Protein AF-A0A1T1BW23-F1 (afdb_monomer)

Radius of gyration: 31.32 Å; Cα contacts (8 Å, |Δi|>4): 254; chains: 1; bounding box: 54×115×42 Å

Secondary structure (DSSP, 8-state):
--------------------------------------------GGG-EEEEEEEEEEEETTEEEEEEEEEEE-SS-EEEEEEETTEEEEEEEEEEEETTEEEEEEEEEEEE-SSGGG-SS-EEEEEETTEEEEEES-S-TT-SSPPBTTBEEEEE-

pLDDT: mean 77.43, std 21.31, range [35.88, 98.38]

Sequence (157 aa):
MKKTLVITTILFCLQLVICQQKPKENQEKEASNKSVKLQKIKIPNKWIGKYSTYFSYGKIGGENAGWNLDIEISNDSIIATGDGYQIGFKDLLTTKENDNELVLNHLKNLNGYKLGAKMNPEFILIEDKGKYFIKTKWIDNDIVTKPKKLGYEIIKQ

Solvent-accessible surface area (backbone atoms only — not comparable to full-atom values): 9752 Å² total; per-residue (Å²): 134,86,87,82,90,84,89,79,88,82,89,84,81,84,81,78,80,80,73,81,80,67,81,77,83,71,71,82,71,74,76,75,80,70,76,73,75,75,71,81,63,83,59,62,73,90,64,50,41,40,32,42,36,76,48,32,55,45,68,58,98,85,39,84,34,32,32,37,42,39,36,41,32,50,71,85,50,33,39,40,35,34,48,45,64,99,39,50,37,30,33,36,41,43,79,49,80,54,95,57,31,42,39,30,28,71,68,44,81,75,46,66,66,84,76,64,83,79,46,76,67,44,36,36,42,34,60,58,96,93,41,39,20,39,38,57,80,83,66,60,86,70,39,64,67,73,62,52,98,76,24,33,72,33,47,76,107

Mean predicted aligned error: 13.71 Å

Nearest PDB structures (foldseek):
  6y8m-assembly1_A  TM=3.415E-01  e=4.938E-01  Homo sapiens
  8i1b-assembly1_A  TM=3.086E-01  e=3.771E-01  Mus musculus
  1tp0-assembly1_A  TM=2.868E-01  e=7.203E-01  Homo sapiens
  8rzb-assembly1_A  TM=2.874E-01  e=1.452E+00  Homo sapiens
  1dc9-assembly1_A  TM=3.208E-01  e=3.632E+00  Rattus norvegicus

Structure (mmCIF, N/CA/C/O backbone):
data_AF-A0A1T1BW23-F1
#
_entry.id   AF-A0A1T1BW23-F1
#
loop_
_atom_site.group_PDB
_atom_site.id
_atom_site.type_symbol
_atom_site.label_atom_id
_atom_site.label_alt_id
_atom_site.label_comp_id
_atom_site.label_asym_id
_atom_site.label_entity_id
_atom_site.label_seq_id
_atom_site.pdbx_PDB_ins_code
_atom_site.Cartn_x
_atom_site.Cartn_y
_atom_site.Cartn_z
_atom_site.occupancy
_atom_site.B_iso_or_equiv
_atom_site.auth_seq_id
_atom_site.auth_comp_id
_atom_site.auth_asym_id
_atom_site.auth_atom_id
_atom_site.pdbx_PDB_model_num
ATOM 1 N N . MET A 1 1 ? 36.538 102.973 -12.858 1.00 48.19 1 MET A N 1
ATOM 2 C CA . MET A 1 1 ? 35.452 102.095 -12.366 1.00 48.19 1 MET A CA 1
ATOM 3 C C . MET A 1 1 ? 36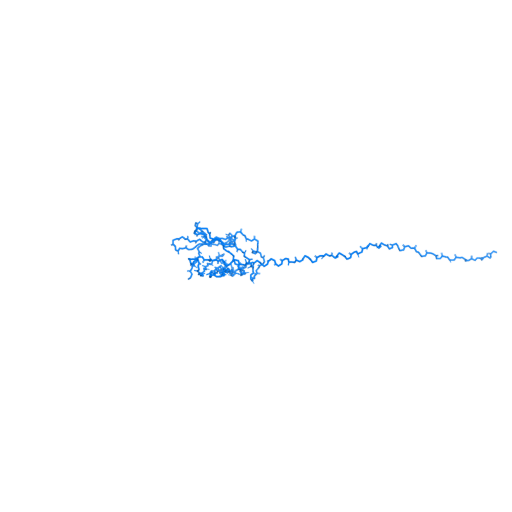.066 100.709 -12.112 1.00 48.19 1 MET A C 1
ATOM 5 O O . MET A 1 1 ? 36.223 99.963 -13.058 1.00 48.19 1 MET A O 1
ATOM 9 N N . LYS A 1 2 ? 36.806 100.428 -11.024 1.00 35.88 2 LYS A N 1
ATOM 10 C CA . LYS A 1 2 ? 36.386 100.052 -9.645 1.00 35.88 2 LYS A CA 1
ATOM 11 C C . LYS A 1 2 ? 35.185 99.084 -9.652 1.00 35.88 2 LYS A C 1
ATOM 13 O O . LYS A 1 2 ? 34.080 99.539 -9.891 1.00 35.88 2 LYS A O 1
ATOM 18 N N . LYS A 1 3 ? 35.440 97.767 -9.735 1.00 41.84 3 LYS A N 1
ATOM 19 C CA . LYS A 1 3 ? 35.614 96.765 -8.644 1.00 41.84 3 LYS A CA 1
ATOM 20 C C . LYS A 1 3 ? 34.300 96.453 -7.899 1.00 41.84 3 LYS A C 1
ATOM 22 O O . LYS A 1 3 ? 33.812 97.324 -7.190 1.00 41.84 3 LYS A O 1
ATOM 27 N N . THR A 1 4 ? 33.829 95.200 -7.938 1.00 43.19 4 THR A N 1
ATOM 28 C CA . THR A 1 4 ? 33.932 94.200 -6.838 1.00 43.19 4 THR A CA 1
ATOM 29 C C . THR A 1 4 ? 32.859 93.101 -6.969 1.00 43.19 4 THR A C 1
ATOM 31 O O . THR A 1 4 ? 31.670 93.382 -6.997 1.00 43.19 4 THR A O 1
ATOM 34 N N . LEU A 1 5 ? 33.351 91.861 -7.054 1.00 50.41 5 LEU A N 1
ATOM 35 C CA . LEU A 1 5 ? 32.863 90.589 -6.498 1.00 50.41 5 LEU A CA 1
ATOM 36 C C . LEU A 1 5 ? 31.566 90.604 -5.657 1.00 50.41 5 LEU A C 1
ATOM 38 O O . LEU A 1 5 ? 31.539 91.295 -4.647 1.00 50.41 5 LEU A O 1
ATOM 42 N N . VAL A 1 6 ? 30.628 89.688 -5.943 1.00 43.94 6 VAL A N 1
ATOM 43 C CA . VAL A 1 6 ? 29.927 88.888 -4.914 1.00 43.94 6 VAL A CA 1
ATOM 44 C C . VAL A 1 6 ? 29.590 87.505 -5.495 1.00 43.94 6 VAL A C 1
ATOM 46 O O . VAL A 1 6 ? 28.781 87.377 -6.409 1.00 43.94 6 VAL A O 1
ATOM 49 N N . ILE A 1 7 ? 30.235 86.474 -4.949 1.00 53.59 7 ILE A N 1
ATOM 50 C CA . ILE A 1 7 ? 29.819 85.071 -5.020 1.00 53.59 7 ILE A CA 1
ATOM 51 C C . ILE A 1 7 ? 28.926 84.848 -3.798 1.00 53.59 7 ILE A C 1
ATOM 53 O O . ILE A 1 7 ? 29.406 85.021 -2.678 1.00 53.59 7 ILE A O 1
ATOM 57 N N . THR A 1 8 ? 27.671 84.441 -3.999 1.00 51.75 8 THR A N 1
ATOM 58 C CA . THR A 1 8 ? 26.830 83.932 -2.906 1.00 51.75 8 THR A CA 1
ATOM 59 C C . THR A 1 8 ? 26.151 82.639 -3.329 1.00 51.75 8 THR A C 1
ATOM 61 O O . THR A 1 8 ? 25.227 82.603 -4.135 1.00 51.75 8 THR A O 1
ATOM 64 N N . THR A 1 9 ? 26.685 81.574 -2.756 1.00 53.53 9 THR A N 1
ATOM 65 C CA . THR A 1 9 ? 26.102 80.270 -2.456 1.00 53.53 9 THR A CA 1
ATOM 66 C C . THR A 1 9 ? 24.612 80.350 -2.104 1.00 53.53 9 THR A C 1
ATOM 68 O O . THR A 1 9 ? 24.261 81.161 -1.260 1.00 53.53 9 THR A O 1
ATOM 71 N N . ILE A 1 10 ? 23.777 79.448 -2.635 1.00 52.75 10 ILE A N 1
ATOM 72 C CA . ILE A 1 10 ? 22.719 78.754 -1.871 1.00 52.75 10 ILE A CA 1
ATOM 73 C C . ILE A 1 10 ? 22.553 77.354 -2.480 1.00 52.75 10 ILE A C 1
ATOM 75 O O . ILE A 1 10 ? 21.934 77.125 -3.515 1.00 52.75 10 ILE A O 1
ATOM 79 N N . LEU A 1 11 ? 23.204 76.428 -1.788 1.00 48.12 11 LEU A N 1
ATOM 80 C CA . LEU A 1 11 ? 22.948 75.004 -1.708 1.00 48.12 11 LEU A CA 1
ATOM 81 C C . LEU A 1 11 ? 21.757 74.839 -0.756 1.00 48.12 11 LEU A C 1
ATOM 83 O O . LEU A 1 11 ? 21.934 75.160 0.409 1.00 48.12 11 LEU A O 1
ATOM 87 N N . PHE A 1 12 ? 20.582 74.393 -1.208 1.00 45.62 12 PHE A N 1
ATOM 88 C CA . PHE A 1 12 ? 19.580 73.697 -0.378 1.00 45.62 12 PHE A CA 1
ATOM 89 C C . PHE A 1 12 ? 18.352 73.347 -1.227 1.00 45.62 12 PHE A C 1
ATOM 91 O O . PHE A 1 12 ? 17.659 74.242 -1.694 1.00 45.62 12 PHE A O 1
ATOM 98 N N . CYS A 1 13 ? 18.102 72.052 -1.429 1.00 43.78 13 CYS A N 1
ATOM 99 C CA . CYS A 1 13 ? 16.770 71.429 -1.384 1.00 43.78 13 CYS A CA 1
ATOM 100 C C . CYS A 1 13 ? 16.906 69.935 -1.706 1.00 43.78 13 CYS A C 1
ATOM 102 O O . CYS A 1 13 ? 16.432 69.428 -2.719 1.00 43.78 13 CYS A O 1
ATOM 104 N N . LEU A 1 14 ? 17.571 69.223 -0.792 1.00 39.88 14 LEU A N 1
ATOM 105 C CA . LEU A 1 14 ? 17.350 67.800 -0.588 1.00 39.88 14 LEU A CA 1
ATOM 106 C C . LEU A 1 14 ? 15.998 67.680 0.131 1.00 39.88 14 LEU A C 1
ATOM 108 O O . LEU A 1 14 ? 15.928 67.810 1.353 1.00 39.88 14 LEU A O 1
ATOM 112 N N . GLN A 1 15 ? 14.906 67.521 -0.617 1.00 51.31 15 GLN A N 1
ATOM 113 C CA . GLN A 1 15 ? 13.617 67.210 -0.004 1.00 51.31 15 GLN A CA 1
ATOM 114 C C . GLN A 1 15 ? 13.604 65.736 0.396 1.00 51.31 15 GLN A C 1
ATOM 116 O O . GLN A 1 15 ? 13.372 64.828 -0.398 1.00 51.31 15 GLN A O 1
ATOM 121 N N . LEU A 1 16 ? 13.913 65.548 1.676 1.00 46.69 16 LEU A N 1
ATOM 122 C CA . LEU A 1 16 ? 13.680 64.364 2.480 1.00 46.69 16 LEU A CA 1
ATOM 123 C C . LEU A 1 16 ? 12.208 63.934 2.372 1.00 46.69 16 LEU A C 1
ATOM 125 O O . LEU A 1 16 ? 11.338 64.457 3.067 1.00 46.69 16 LEU A O 1
ATOM 129 N N . VAL A 1 17 ? 11.938 62.929 1.541 1.00 47.94 17 VAL A N 1
ATOM 130 C CA . VAL A 1 17 ? 10.756 62.076 1.693 1.00 47.94 17 VAL A CA 1
ATOM 131 C C . VAL A 1 17 ? 11.026 61.157 2.883 1.00 47.94 17 VAL A C 1
ATOM 133 O O . VAL A 1 17 ? 11.554 60.056 2.750 1.00 47.94 17 VAL A O 1
ATOM 136 N N . ILE A 1 18 ? 10.686 61.637 4.078 1.00 43.00 18 ILE A N 1
ATOM 137 C CA . ILE A 1 18 ? 10.550 60.799 5.271 1.00 43.00 18 ILE A CA 1
ATOM 138 C C . ILE A 1 18 ? 9.203 60.091 5.132 1.00 43.00 18 ILE A C 1
ATOM 140 O O . ILE A 1 18 ? 8.176 60.554 5.625 1.00 43.00 18 ILE A O 1
ATOM 144 N N . CYS A 1 19 ? 9.190 58.974 4.406 1.00 37.34 19 CYS A N 1
ATOM 145 C CA . CYS A 1 19 ? 8.093 58.028 4.517 1.00 37.34 19 CYS A CA 1
ATOM 146 C C . CYS A 1 19 ? 8.356 57.181 5.762 1.00 37.34 19 CYS A C 1
ATOM 148 O O . CYS A 1 19 ? 9.353 56.465 5.854 1.00 37.34 19 CYS A O 1
ATOM 150 N N . GLN A 1 20 ? 7.474 57.336 6.743 1.00 42.53 20 GLN A N 1
ATOM 151 C CA . GLN A 1 20 ? 7.474 56.631 8.013 1.00 42.53 20 GLN A CA 1
ATOM 152 C C . GLN A 1 20 ? 7.551 55.115 7.785 1.00 42.53 20 GLN A C 1
ATOM 154 O O . GLN A 1 20 ? 6.553 54.474 7.453 1.00 42.53 20 GLN A O 1
ATOM 159 N N . GLN A 1 21 ? 8.715 54.514 8.026 1.00 46.62 21 GLN A N 1
ATOM 160 C CA . GLN A 1 21 ? 8.769 53.097 8.360 1.00 46.62 21 GLN A CA 1
ATOM 161 C C . GLN A 1 21 ? 8.180 52.944 9.762 1.00 46.62 21 GLN A C 1
ATOM 163 O O . GLN A 1 21 ? 8.881 52.998 10.767 1.00 46.62 21 GLN A O 1
ATOM 168 N N . LYS A 1 22 ? 6.857 52.773 9.829 1.00 46.72 22 LYS A N 1
ATOM 169 C CA . LYS A 1 22 ? 6.244 52.064 10.951 1.00 46.72 22 LYS A CA 1
ATOM 170 C C . LYS A 1 22 ? 6.849 50.656 10.955 1.00 46.72 22 LYS A C 1
ATOM 172 O O . LYS A 1 22 ? 6.677 49.956 9.951 1.00 46.72 22 LYS A O 1
ATOM 177 N N . PRO A 1 23 ? 7.495 50.192 12.035 1.00 37.62 23 PRO A N 1
ATOM 178 C CA . PRO A 1 23 ? 7.594 48.763 12.237 1.00 37.62 23 PRO A CA 1
ATOM 179 C C . PRO A 1 23 ? 6.157 48.265 12.382 1.00 37.62 23 PRO A C 1
ATOM 181 O O . PRO A 1 23 ? 5.442 48.636 13.312 1.00 37.62 23 PRO A O 1
ATOM 184 N N . LYS A 1 24 ? 5.692 47.480 11.406 1.00 38.53 24 LYS A N 1
ATOM 185 C CA . LYS A 1 24 ? 4.525 46.631 11.612 1.00 38.53 24 LYS A CA 1
ATOM 186 C C . LYS A 1 24 ? 4.935 45.592 12.644 1.00 38.53 24 LYS A C 1
ATOM 188 O O . LYS A 1 24 ? 5.519 44.566 12.310 1.00 38.53 24 LYS A O 1
ATOM 193 N N . GLU A 1 25 ? 4.629 45.908 13.891 1.00 41.88 25 GLU A N 1
ATOM 194 C CA . GLU A 1 25 ? 4.310 44.954 14.937 1.00 41.88 25 GLU A CA 1
ATOM 195 C C . GLU A 1 25 ? 3.153 44.084 14.424 1.00 41.88 25 GLU A C 1
ATOM 197 O O . GLU A 1 25 ? 1.972 44.364 14.615 1.00 41.88 25 GLU A O 1
ATOM 202 N N . ASN A 1 26 ? 3.496 43.064 13.641 1.00 38.56 26 ASN A N 1
ATOM 203 C CA . ASN A 1 26 ? 2.568 42.019 13.257 1.00 38.56 26 ASN A CA 1
ATOM 204 C C . ASN A 1 26 ? 2.686 40.930 14.311 1.00 38.56 26 ASN A C 1
ATOM 206 O O . ASN A 1 26 ? 3.503 40.023 14.187 1.00 38.56 26 ASN A O 1
ATOM 210 N N . GLN A 1 27 ? 1.873 41.106 15.351 1.00 38.91 27 GLN A N 1
ATOM 211 C CA . GLN A 1 27 ? 1.101 40.067 16.021 1.00 38.91 27 GLN A CA 1
ATOM 212 C C . GLN A 1 27 ? 1.624 38.654 15.742 1.00 38.91 27 GLN A C 1
ATOM 214 O O . GLN A 1 27 ? 1.284 38.033 14.728 1.00 38.91 27 GLN A O 1
ATOM 219 N N . GLU A 1 28 ? 2.408 38.145 16.694 1.00 40.94 28 GLU A N 1
ATOM 220 C CA . GLU A 1 28 ? 2.378 36.734 17.052 1.00 40.94 28 GLU A CA 1
ATOM 221 C C . GLU A 1 28 ? 0.908 36.316 17.115 1.00 40.94 28 GLU A C 1
ATOM 223 O O . GLU A 1 28 ? 0.185 36.575 18.076 1.00 40.94 28 GLU A O 1
ATOM 228 N N . LYS A 1 29 ? 0.433 35.688 16.039 1.00 39.59 29 LYS A N 1
ATOM 229 C CA . LYS A 1 29 ? -0.667 34.752 16.165 1.00 39.59 29 LYS A CA 1
ATOM 230 C C . LYS A 1 29 ? -0.123 33.666 17.067 1.00 39.59 29 LYS A C 1
ATOM 232 O O . LYS A 1 29 ? 0.627 32.809 16.599 1.00 39.59 29 LYS A O 1
ATOM 237 N N . GLU A 1 30 ? -0.499 33.739 18.340 1.00 40.91 30 GLU A N 1
ATOM 238 C CA . GLU A 1 30 ? -0.580 32.583 19.212 1.00 40.91 30 GLU A CA 1
ATOM 239 C C . GLU A 1 30 ? -1.113 31.437 18.361 1.00 40.91 30 GLU A C 1
ATOM 241 O O . GLU A 1 30 ? -2.281 31.401 17.952 1.00 40.91 30 GLU A O 1
ATOM 246 N N . ALA A 1 31 ? -0.208 30.524 18.017 1.00 40.50 31 ALA A N 1
ATOM 247 C CA . ALA A 1 31 ? -0.578 29.202 17.597 1.00 40.50 31 ALA A CA 1
ATOM 248 C C . ALA A 1 31 ? -1.344 28.648 18.790 1.00 40.50 31 ALA A C 1
ATOM 250 O O . ALA A 1 31 ? -0.756 28.196 19.770 1.00 40.50 31 ALA A O 1
ATOM 251 N N . SER A 1 32 ? -2.669 28.791 18.734 1.00 39.88 32 SER A N 1
ATOM 252 C CA . SER A 1 32 ? -3.597 28.070 19.575 1.00 39.88 32 SER A CA 1
ATOM 253 C C . SER A 1 32 ? -3.131 26.626 19.523 1.00 39.88 32 SER A C 1
ATOM 255 O O . SER A 1 32 ? -3.328 25.927 18.526 1.00 39.88 32 SER A O 1
ATOM 257 N N . ASN A 1 33 ? -2.454 26.213 20.595 1.00 42.75 33 ASN A N 1
ATOM 258 C CA . ASN A 1 33 ? -2.155 24.838 20.934 1.00 42.75 33 ASN A CA 1
ATOM 259 C C . ASN A 1 33 ? -3.495 24.168 21.228 1.00 42.75 33 ASN A C 1
ATOM 261 O O . ASN A 1 33 ? -3.794 23.748 22.344 1.00 42.75 33 ASN A O 1
ATOM 265 N N . LYS A 1 34 ? -4.343 24.066 20.203 1.00 41.72 34 LYS A N 1
ATOM 266 C CA . LYS A 1 34 ? -5.405 23.091 20.159 1.00 41.72 34 LYS A CA 1
ATOM 267 C C . LYS A 1 34 ? -4.666 21.780 19.976 1.00 41.72 34 LYS A C 1
ATOM 269 O O . LYS A 1 34 ? -4.425 21.341 18.858 1.00 41.72 34 LYS A O 1
ATOM 274 N N . SER A 1 35 ? -4.220 21.235 21.108 1.00 41.22 35 SER A N 1
ATOM 275 C CA . SER A 1 35 ? -3.814 19.849 21.263 1.00 41.22 35 SER A CA 1
ATOM 276 C C . SER A 1 35 ? -4.896 19.025 20.583 1.00 41.22 35 SER A C 1
ATOM 278 O O . SER A 1 35 ? -5.995 18.830 21.112 1.00 41.22 35 SER A O 1
ATOM 280 N N . VAL A 1 36 ? -4.632 18.661 19.329 1.00 43.25 36 VAL A N 1
ATOM 281 C CA . VAL A 1 36 ? -5.440 17.709 18.597 1.00 43.25 36 VAL A CA 1
ATOM 282 C C . VAL A 1 36 ? -5.217 16.433 19.379 1.00 43.25 36 VAL A C 1
ATOM 284 O O . VAL A 1 36 ? -4.192 15.775 19.219 1.00 43.25 36 VAL A O 1
ATOM 287 N N . LYS A 1 37 ? -6.136 16.129 20.304 1.00 39.62 37 LYS A N 1
ATOM 288 C CA . LYS A 1 37 ? -6.252 14.791 20.870 1.00 39.62 37 LYS A CA 1
ATOM 289 C C . LYS A 1 37 ? -6.382 13.875 19.663 1.00 39.62 37 LYS A C 1
ATOM 291 O O . LYS A 1 37 ? -7.455 13.805 19.067 1.00 39.62 37 LYS A O 1
ATOM 296 N N . LEU A 1 38 ? -5.272 13.246 19.279 1.00 51.97 38 LEU A N 1
ATOM 297 C CA . LEU A 1 38 ? -5.245 12.137 18.343 1.00 51.97 38 LEU A CA 1
ATOM 298 C C . LEU A 1 38 ? -6.190 11.107 18.943 1.00 51.97 38 LEU A C 1
ATOM 300 O O . LEU A 1 38 ? -5.858 10.430 19.915 1.00 51.97 38 LEU A O 1
ATOM 304 N N . GLN A 1 39 ? -7.425 11.086 18.444 1.00 55.53 39 GLN A N 1
ATOM 305 C CA . GLN A 1 39 ? -8.358 10.037 18.795 1.00 55.53 39 GLN A CA 1
ATOM 306 C C . GLN A 1 39 ? -7.671 8.745 18.393 1.00 55.53 39 GLN A C 1
ATOM 308 O O . GLN A 1 39 ? -7.265 8.589 17.243 1.00 55.53 39 GLN A O 1
ATOM 313 N N . LYS A 1 40 ? -7.473 7.861 19.368 1.00 61.53 40 LYS A N 1
ATOM 314 C CA . LYS A 1 40 ? -6.893 6.553 19.121 1.00 61.53 40 LYS A CA 1
ATOM 315 C C . LYS A 1 40 ? -7.855 5.814 18.191 1.00 61.53 40 LYS A C 1
ATOM 317 O O . LYS A 1 40 ? -8.920 5.381 18.627 1.00 61.53 40 LYS A O 1
ATOM 322 N N . ILE A 1 41 ? -7.527 5.767 16.901 1.00 67.00 41 ILE A N 1
ATOM 323 C CA . ILE A 1 41 ? -8.361 5.123 15.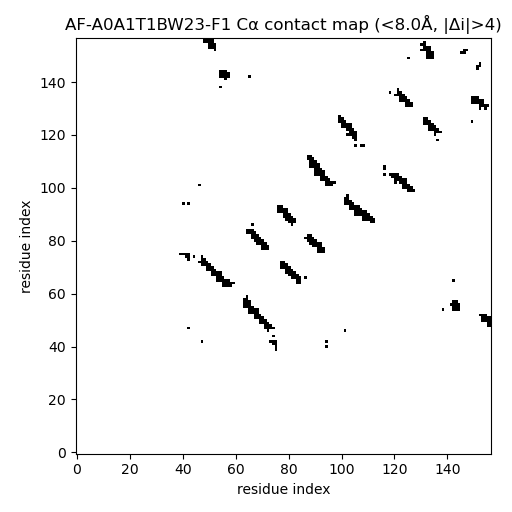889 1.00 67.00 41 ILE A CA 1
ATOM 324 C C . ILE A 1 41 ? -8.290 3.626 16.172 1.00 67.00 41 ILE A C 1
ATOM 326 O O . ILE A 1 41 ? -7.233 3.019 16.042 1.00 67.00 41 ILE A O 1
ATOM 330 N N . LYS A 1 42 ? -9.402 3.030 16.605 1.00 80.56 42 LYS A N 1
ATOM 331 C CA . LYS A 1 42 ? -9.479 1.582 16.797 1.00 80.56 42 LYS A CA 1
ATOM 332 C C . LYS A 1 42 ? -9.652 0.930 15.427 1.00 80.56 42 LYS A C 1
ATOM 334 O O . LYS A 1 42 ? -10.757 0.905 14.893 1.00 80.56 42 LYS A O 1
ATOM 339 N N . ILE A 1 43 ? -8.555 0.443 14.860 1.00 86.19 43 ILE A N 1
ATOM 340 C CA . ILE A 1 43 ? -8.545 -0.226 13.557 1.00 86.19 43 ILE A CA 1
ATOM 341 C C . ILE A 1 43 ? -9.086 -1.658 13.727 1.00 86.19 43 ILE A C 1
ATOM 343 O O . ILE A 1 43 ? -8.643 -2.366 14.634 1.00 86.19 43 ILE A O 1
ATOM 347 N N . PRO A 1 44 ? -10.046 -2.114 12.901 1.00 88.38 44 PRO A N 1
ATOM 348 C CA . PRO A 1 44 ? -10.538 -3.486 12.967 1.00 88.38 44 PRO A CA 1
ATOM 349 C C . PRO A 1 44 ? -9.434 -4.510 12.690 1.00 88.38 44 PRO A C 1
ATOM 351 O O . PRO A 1 44 ? -8.682 -4.380 11.723 1.00 88.38 44 PRO A O 1
ATOM 354 N N . ASN A 1 45 ? -9.405 -5.593 13.472 1.00 91.88 45 ASN A N 1
ATOM 355 C CA . ASN A 1 45 ? -8.367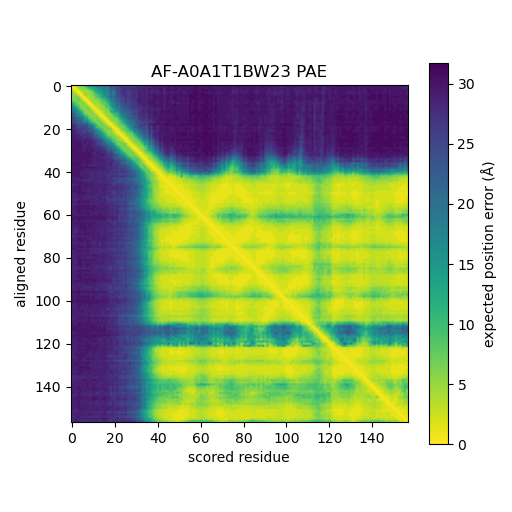 -6.627 13.381 1.00 91.88 45 ASN A CA 1
ATOM 356 C C . ASN A 1 45 ? -8.220 -7.243 11.979 1.00 91.88 45 ASN A C 1
ATOM 358 O O . ASN A 1 45 ? -7.121 -7.649 11.613 1.00 91.88 45 ASN A O 1
ATOM 362 N N . LYS A 1 46 ? -9.295 -7.287 11.174 1.00 92.25 46 LYS A N 1
ATOM 363 C CA . LYS A 1 46 ? -9.252 -7.827 9.802 1.00 92.25 46 LYS A CA 1
ATOM 364 C C . LYS A 1 46 ? -8.253 -7.084 8.901 1.00 92.25 46 LYS A C 1
ATOM 366 O O . LYS A 1 46 ? -7.672 -7.688 7.999 1.00 92.25 46 LYS A O 1
ATOM 371 N N . TRP A 1 47 ? -8.022 -5.800 9.176 1.00 95.44 47 TRP A N 1
ATOM 372 C CA . TRP A 1 47 ? -7.136 -4.939 8.396 1.00 95.44 47 TRP A CA 1
ATOM 373 C C . TRP A 1 47 ? -5.693 -4.932 8.889 1.00 95.44 47 TRP A C 1
ATOM 375 O O . TRP A 1 47 ? -4.813 -4.544 8.129 1.00 95.44 47 TRP A O 1
ATOM 385 N N . ILE A 1 48 ? -5.423 -5.391 10.110 1.00 96.25 48 ILE A N 1
ATOM 386 C CA . ILE A 1 48 ? -4.061 -5.447 10.649 1.00 96.25 48 ILE A CA 1
ATOM 387 C C . ILE A 1 48 ? -3.216 -6.395 9.793 1.00 96.25 48 ILE A C 1
ATOM 389 O O . ILE A 1 48 ? -3.657 -7.501 9.463 1.00 96.25 48 ILE A O 1
ATOM 393 N N . GLY A 1 49 ? -2.020 -5.947 9.418 1.00 97.44 49 GLY A N 1
ATOM 394 C CA . GLY A 1 49 ? -1.087 -6.696 8.583 1.00 97.44 49 GLY A CA 1
ATOM 395 C C . GLY A 1 49 ? -0.215 -5.802 7.708 1.00 97.44 49 GLY A C 1
ATOM 396 O O . GLY A 1 49 ? -0.315 -4.573 7.745 1.00 97.44 49 GLY A O 1
ATOM 397 N N . LYS A 1 50 ? 0.640 -6.449 6.915 1.00 98.25 50 LYS A N 1
ATOM 398 C CA . LYS A 1 50 ? 1.491 -5.803 5.912 1.00 98.25 50 LYS A CA 1
ATOM 399 C C . LYS A 1 50 ? 0.967 -6.131 4.527 1.00 98.25 50 LYS A C 1
ATOM 401 O O . LYS A 1 50 ? 0.647 -7.284 4.253 1.00 98.25 50 LYS A O 1
ATOM 406 N N . TYR A 1 51 ? 0.870 -5.119 3.681 1.00 98.38 51 TYR A N 1
ATOM 407 C CA . TYR A 1 51 ? 0.339 -5.226 2.333 1.00 98.38 51 TYR A CA 1
ATOM 408 C C . TYR A 1 51 ? 1.373 -4.700 1.351 1.00 98.38 51 TYR A C 1
ATOM 410 O O . TYR A 1 51 ? 1.858 -3.590 1.544 1.00 98.38 51 TYR A O 1
ATOM 418 N N . SER A 1 52 ? 1.663 -5.458 0.300 1.00 97.81 52 SER A N 1
ATOM 419 C CA . SER A 1 52 ? 2.693 -5.097 -0.673 1.00 97.81 52 SER A CA 1
ATOM 420 C C . SER A 1 52 ? 2.228 -5.336 -2.102 1.00 97.81 52 SER A C 1
ATOM 422 O O . SER A 1 52 ? 1.561 -6.331 -2.405 1.00 97.81 52 SER A O 1
ATOM 424 N N . THR A 1 53 ? 2.580 -4.424 -3.001 1.00 96.00 53 THR A N 1
ATOM 425 C CA . THR A 1 53 ? 2.386 -4.585 -4.446 1.00 96.00 53 THR A CA 1
ATOM 426 C C . THR A 1 53 ? 3.474 -3.851 -5.217 1.00 96.00 53 THR A C 1
ATOM 428 O O . THR A 1 53 ? 4.050 -2.884 -4.721 1.00 96.00 53 THR A O 1
ATOM 431 N N . TYR A 1 54 ? 3.752 -4.314 -6.434 1.00 94.62 54 TYR A N 1
ATOM 432 C CA . TYR A 1 54 ? 4.729 -3.706 -7.330 1.00 94.62 54 TYR A CA 1
ATOM 433 C C . TYR A 1 54 ? 4.039 -3.175 -8.583 1.00 94.62 54 TYR A C 1
ATOM 435 O O . TYR A 1 54 ? 3.325 -3.898 -9.288 1.00 94.62 54 TYR A O 1
ATOM 443 N N . PHE A 1 55 ? 4.300 -1.911 -8.891 1.00 92.62 55 PHE A N 1
ATOM 444 C CA . PHE A 1 55 ? 3.811 -1.241 -10.083 1.00 92.62 55 PHE A CA 1
ATOM 445 C C . PHE A 1 55 ? 4.942 -1.150 -11.102 1.00 92.62 55 PHE A C 1
ATOM 447 O O . PHE A 1 55 ? 5.900 -0.406 -10.907 1.00 92.62 55 PHE A O 1
ATOM 454 N N . SER A 1 56 ? 4.831 -1.910 -12.194 1.00 93.19 56 SER A N 1
ATOM 455 C CA . SER A 1 56 ? 5.854 -1.955 -13.241 1.00 93.19 56 SER A CA 1
ATOM 456 C C . SER A 1 56 ? 5.561 -0.975 -14.376 1.00 93.19 56 SER A C 1
ATOM 458 O O . SER A 1 56 ? 4.470 -0.999 -14.941 1.00 93.19 56 SER A O 1
ATOM 460 N N . TYR A 1 57 ? 6.569 -0.200 -14.772 1.00 90.25 57 TYR A N 1
ATOM 461 C CA . TYR A 1 57 ? 6.623 0.564 -16.026 1.00 90.25 57 TYR A CA 1
ATOM 462 C C . TYR A 1 57 ? 7.204 -0.263 -17.192 1.00 90.25 57 TYR A C 1
ATOM 464 O O . TYR A 1 57 ? 7.419 0.250 -18.286 1.00 90.25 57 TYR A O 1
ATOM 472 N N . GLY A 1 58 ? 7.487 -1.553 -16.984 1.00 91.44 58 GLY A N 1
ATOM 473 C CA . GLY A 1 58 ? 8.196 -2.386 -17.953 1.00 91.44 58 GLY A CA 1
ATOM 474 C C . GLY A 1 58 ? 9.705 -2.144 -17.930 1.00 91.44 58 GLY A C 1
ATOM 475 O O . GLY A 1 58 ? 10.281 -1.872 -16.877 1.00 91.44 58 GLY A O 1
ATOM 476 N N . LYS A 1 59 ? 10.366 -2.296 -19.084 1.00 92.56 59 LYS A N 1
ATOM 477 C CA . LYS A 1 59 ? 11.820 -2.126 -19.196 1.00 92.56 59 LYS A CA 1
ATOM 478 C C . LYS A 1 59 ? 12.181 -0.736 -19.710 1.00 92.56 59 LYS A C 1
ATOM 480 O O . LYS A 1 59 ? 11.760 -0.367 -20.802 1.00 92.56 59 LYS A O 1
ATOM 485 N N . ILE A 1 60 ? 13.032 -0.021 -18.979 1.00 87.94 60 ILE A N 1
ATOM 486 C CA . ILE A 1 60 ? 13.620 1.263 -19.384 1.00 87.94 60 ILE A CA 1
ATOM 487 C C . ILE A 1 60 ? 15.138 1.081 -19.382 1.00 87.94 60 ILE A C 1
ATOM 489 O O . ILE A 1 60 ? 15.714 0.663 -18.385 1.00 87.94 60 ILE A O 1
ATOM 493 N N . GLY A 1 61 ? 15.794 1.313 -20.523 1.00 88.88 61 GLY A N 1
ATOM 494 C CA . GLY A 1 61 ? 17.242 1.086 -20.644 1.00 88.88 61 GLY A CA 1
ATOM 495 C C . GLY A 1 61 ? 17.675 -0.379 -20.465 1.00 88.88 61 GLY A C 1
ATOM 496 O O . GLY A 1 61 ? 18.834 -0.638 -20.172 1.00 88.88 61 GLY A O 1
ATOM 497 N N . GLY A 1 62 ? 16.757 -1.339 -20.630 1.00 89.81 62 GLY A N 1
ATOM 498 C CA . GLY A 1 62 ? 17.016 -2.770 -20.418 1.00 89.81 62 GLY A CA 1
ATOM 499 C C . GLY A 1 62 ? 16.768 -3.264 -18.988 1.00 89.81 62 GLY A C 1
ATOM 500 O O . GLY A 1 62 ? 16.697 -4.476 -18.782 1.00 89.81 62 GLY A O 1
ATOM 501 N N . GLU A 1 63 ? 16.544 -2.358 -18.035 1.00 89.44 63 GLU A N 1
ATOM 502 C CA . GLU A 1 63 ? 16.266 -2.667 -16.630 1.00 89.44 63 GLU A CA 1
ATOM 503 C C . GLU A 1 63 ? 14.773 -2.549 -16.310 1.00 89.44 63 GLU A C 1
ATOM 505 O O . GLU A 1 63 ? 14.055 -1.7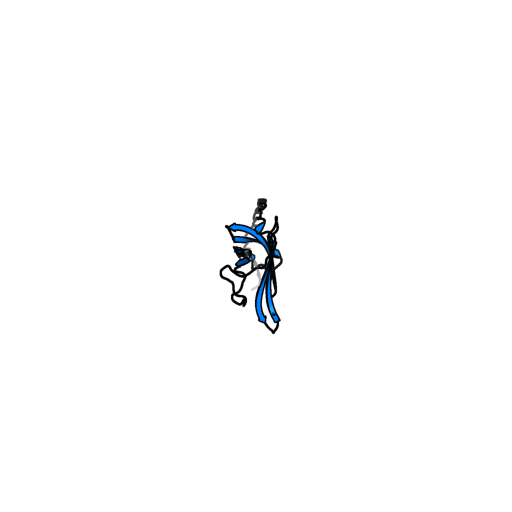63 -16.929 1.00 89.44 63 GLU A O 1
ATOM 510 N N . ASN A 1 64 ? 14.288 -3.334 -15.346 1.00 90.00 64 ASN A N 1
ATOM 511 C CA . ASN A 1 64 ? 12.896 -3.252 -14.906 1.00 90.00 64 ASN A CA 1
ATOM 512 C C . ASN A 1 64 ? 12.678 -1.958 -14.114 1.00 90.00 64 ASN A C 1
ATOM 514 O O . ASN A 1 64 ? 13.223 -1.792 -13.024 1.00 90.00 64 ASN A O 1
ATOM 518 N N . ALA A 1 65 ? 11.841 -1.075 -14.644 1.00 92.12 65 ALA A N 1
ATOM 519 C CA . ALA A 1 65 ? 11.419 0.140 -13.975 1.00 92.12 65 ALA A CA 1
ATOM 520 C C . ALA A 1 65 ? 10.066 -0.073 -13.295 1.00 92.12 65 ALA A C 1
ATOM 522 O O . ALA A 1 65 ? 9.153 -0.704 -13.834 1.00 92.12 65 ALA A O 1
ATOM 523 N N . GLY A 1 66 ? 9.930 0.477 -12.097 1.00 92.31 66 GLY A N 1
ATOM 524 C CA . GLY A 1 66 ? 8.721 0.378 -11.297 1.00 92.31 66 GLY A CA 1
ATOM 525 C C . GLY A 1 66 ? 8.986 0.748 -9.852 1.00 92.31 66 GLY A C 1
ATOM 526 O O . GLY A 1 66 ? 10.111 1.100 -9.493 1.00 92.31 66 GLY A O 1
ATOM 527 N N . TRP A 1 67 ? 7.953 0.661 -9.030 1.00 92.38 67 TRP A N 1
ATOM 528 C CA . TRP A 1 67 ? 8.032 0.999 -7.616 1.00 92.38 67 TRP A CA 1
ATOM 529 C C . TRP A 1 67 ? 7.158 0.072 -6.777 1.00 92.38 67 TRP A C 1
ATOM 531 O O . TRP A 1 67 ? 6.148 -0.457 -7.247 1.00 92.38 67 TRP A O 1
ATOM 541 N N . ASN A 1 68 ? 7.581 -0.145 -5.537 1.00 94.19 68 ASN A N 1
ATOM 542 C CA . ASN A 1 68 ? 6.857 -0.915 -4.539 1.00 94.19 68 ASN A CA 1
ATOM 543 C C . ASN A 1 68 ? 5.982 0.018 -3.712 1.00 94.19 68 ASN A C 1
ATOM 545 O O . ASN A 1 68 ? 6.442 1.078 -3.291 1.00 94.19 68 ASN A O 1
ATOM 549 N N . LEU A 1 69 ? 4.750 -0.406 -3.448 1.00 94.88 69 LEU A N 1
ATOM 550 C CA . LEU A 1 69 ? 3.897 0.165 -2.417 1.00 94.88 69 LEU A CA 1
ATOM 551 C C . LEU A 1 69 ? 3.783 -0.831 -1.275 1.00 94.88 69 LEU A C 1
ATOM 553 O O . LEU A 1 69 ? 3.223 -1.911 -1.464 1.00 94.88 69 LEU A O 1
ATOM 557 N N . ASP A 1 70 ? 4.232 -0.411 -0.100 1.00 97.00 70 ASP A N 1
ATOM 558 C CA . ASP A 1 70 ? 4.074 -1.134 1.152 1.00 97.00 70 ASP A CA 1
ATOM 559 C C . ASP A 1 70 ? 3.151 -0.358 2.090 1.00 97.00 70 ASP A C 1
ATOM 561 O O . ASP A 1 70 ? 3.349 0.832 2.332 1.00 97.00 70 ASP A O 1
ATOM 565 N N . ILE A 1 71 ? 2.147 -1.032 2.648 1.00 97.50 71 ILE A N 1
ATOM 566 C CA . ILE A 1 71 ? 1.243 -0.481 3.657 1.00 97.50 71 ILE A CA 1
ATOM 567 C C . ILE A 1 71 ? 1.310 -1.371 4.895 1.00 97.50 71 ILE A C 1
ATOM 569 O O . ILE A 1 71 ? 0.970 -2.551 4.847 1.00 97.50 71 ILE A O 1
ATOM 573 N N . GLU A 1 72 ? 1.719 -0.800 6.020 1.00 97.88 72 GLU A N 1
ATOM 574 C CA . GLU A 1 72 ? 1.744 -1.465 7.318 1.00 97.88 72 GLU A CA 1
ATOM 575 C C . GLU A 1 72 ? 0.624 -0.913 8.198 1.00 97.88 72 GLU A C 1
ATOM 577 O O . GLU A 1 72 ? 0.598 0.274 8.526 1.00 97.88 72 GLU A O 1
ATOM 582 N N . ILE A 1 73 ? -0.309 -1.789 8.572 1.00 97.25 73 ILE A N 1
ATOM 583 C CA . ILE A 1 73 ? -1.455 -1.474 9.423 1.00 97.25 73 ILE A CA 1
ATOM 584 C C . ILE A 1 73 ? -1.260 -2.175 10.762 1.00 97.25 73 ILE A C 1
ATOM 586 O O . ILE A 1 73 ? -1.293 -3.405 10.843 1.00 97.25 73 ILE A O 1
ATOM 590 N N . SER A 1 74 ? -1.091 -1.385 11.819 1.00 95.50 74 SER A N 1
ATOM 591 C CA . SER A 1 74 ? -1.020 -1.850 13.203 1.00 95.50 74 SER A CA 1
ATOM 592 C C . SER A 1 74 ? -2.255 -1.406 13.996 1.00 95.50 74 SER A C 1
ATOM 594 O O . SER A 1 74 ? -3.168 -0.785 13.455 1.00 95.50 74 SER A O 1
ATOM 596 N N . ASN A 1 75 ? -2.295 -1.710 15.296 1.00 91.38 75 ASN A N 1
ATOM 597 C CA . ASN A 1 75 ? -3.367 -1.238 16.180 1.00 91.38 75 ASN A CA 1
ATOM 598 C C . ASN A 1 75 ? -3.369 0.286 16.374 1.00 91.38 75 ASN A C 1
ATOM 600 O O . ASN A 1 75 ? -4.407 0.856 16.704 1.00 91.38 75 ASN A O 1
ATOM 604 N N . ASP A 1 76 ? -2.208 0.923 16.217 1.00 90.31 76 ASP A N 1
ATOM 605 C CA . ASP A 1 76 ? -1.988 2.308 16.637 1.00 90.31 76 ASP A CA 1
ATOM 606 C C . ASP A 1 76 ? -1.590 3.229 15.472 1.00 90.31 76 ASP A C 1
ATOM 608 O O . ASP A 1 76 ? -1.615 4.452 15.615 1.00 90.31 76 ASP A O 1
ATOM 612 N N . SER A 1 77 ? -1.214 2.670 14.319 1.00 93.75 77 SER A N 1
ATOM 613 C CA . SER A 1 77 ? -0.712 3.438 13.180 1.00 93.75 77 SER A CA 1
ATOM 614 C C . SER A 1 77 ? -0.931 2.732 11.846 1.00 93.75 77 SER A C 1
ATOM 616 O O . SER A 1 77 ? -0.994 1.504 11.771 1.00 93.75 77 SER A O 1
ATOM 618 N N . ILE A 1 78 ? -1.003 3.540 10.787 1.00 95.94 78 ILE A N 1
ATOM 619 C CA . ILE A 1 78 ? -0.979 3.087 9.399 1.00 95.94 78 ILE A CA 1
ATOM 620 C C . ILE A 1 78 ? 0.138 3.841 8.690 1.00 95.94 78 ILE A C 1
ATOM 622 O O . ILE A 1 78 ? 0.115 5.072 8.648 1.00 95.94 78 ILE A O 1
ATOM 626 N N . ILE A 1 79 ? 1.106 3.111 8.148 1.00 95.69 79 ILE A N 1
ATOM 627 C CA . ILE A 1 79 ? 2.246 3.673 7.424 1.00 95.69 79 ILE A CA 1
ATOM 628 C C . ILE A 1 79 ? 2.200 3.184 5.985 1.00 95.69 79 ILE A C 1
ATOM 630 O O . ILE A 1 79 ? 2.136 1.979 5.762 1.00 95.69 79 ILE A O 1
ATOM 634 N N . ALA A 1 80 ? 2.275 4.099 5.023 1.00 94.75 80 ALA A N 1
ATOM 635 C CA . ALA A 1 80 ? 2.491 3.764 3.621 1.00 94.75 80 ALA A CA 1
ATOM 636 C C . ALA A 1 80 ? 3.893 4.186 3.189 1.00 94.75 80 ALA A C 1
ATOM 638 O O . ALA A 1 80 ? 4.365 5.264 3.549 1.00 94.75 80 ALA A O 1
ATOM 639 N N . THR A 1 81 ? 4.557 3.331 2.422 1.00 93.88 81 THR A N 1
ATOM 640 C CA . THR A 1 81 ? 5.879 3.578 1.850 1.00 93.88 81 THR A CA 1
ATOM 641 C C . THR A 1 81 ? 5.820 3.286 0.360 1.00 93.88 81 THR A C 1
ATOM 643 O O . THR A 1 81 ? 5.353 2.224 -0.040 1.00 93.88 81 THR A O 1
ATOM 646 N N . GLY A 1 82 ? 6.280 4.232 -0.451 1.00 92.00 82 GLY A N 1
ATOM 647 C CA . GLY A 1 82 ? 6.498 4.032 -1.877 1.00 92.00 82 GLY A CA 1
ATOM 648 C C . GLY A 1 82 ? 7.977 4.153 -2.186 1.00 92.00 82 GLY A C 1
ATOM 649 O O . GLY A 1 82 ? 8.574 5.171 -1.835 1.00 92.00 82 GLY A O 1
ATOM 650 N N . ASP A 1 83 ? 8.554 3.147 -2.836 1.00 91.00 83 ASP A N 1
ATOM 651 C CA . ASP A 1 83 ? 9.986 3.114 -3.145 1.00 91.00 83 ASP A CA 1
ATOM 652 C C . ASP A 1 83 ? 10.261 2.510 -4.525 1.00 91.00 83 ASP A C 1
ATOM 654 O O . ASP A 1 83 ? 9.812 1.404 -4.841 1.00 91.00 83 ASP A O 1
ATOM 658 N N . GLY A 1 84 ? 10.996 3.240 -5.362 1.00 90.44 84 GLY A N 1
ATOM 659 C CA . GLY A 1 84 ? 11.457 2.768 -6.660 1.00 90.44 84 GLY A CA 1
ATOM 660 C C . GLY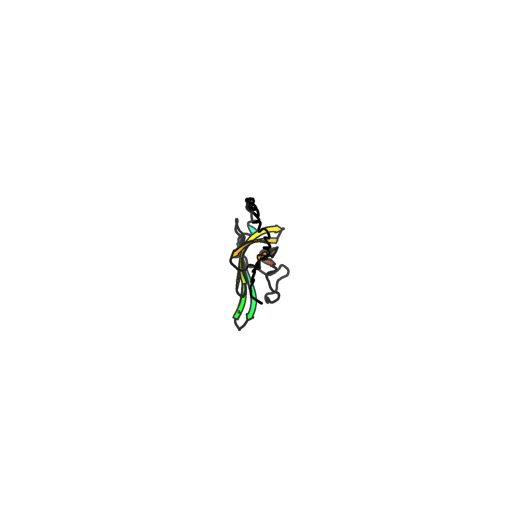 A 1 84 ? 11.641 3.885 -7.681 1.00 90.44 84 GLY A C 1
ATOM 661 O O . GLY A 1 84 ? 11.982 5.021 -7.355 1.00 90.44 84 GLY A O 1
ATOM 662 N N . TYR A 1 85 ? 11.441 3.555 -8.955 1.00 87.38 85 TYR A N 1
ATOM 663 C CA . TYR A 1 85 ? 11.696 4.460 -10.072 1.00 87.38 85 TYR A CA 1
ATOM 664 C C . TYR A 1 85 ? 10.911 5.771 -9.930 1.00 87.38 85 TYR A C 1
ATOM 666 O O . TYR A 1 85 ? 9.688 5.781 -10.058 1.00 87.38 85 TYR A O 1
ATOM 674 N N . GLN A 1 86 ? 11.635 6.867 -9.668 1.00 82.81 86 GLN A N 1
ATOM 675 C CA . GLN A 1 86 ? 11.108 8.228 -9.482 1.00 82.81 86 GLN A CA 1
ATOM 676 C C . GLN A 1 86 ? 10.085 8.393 -8.338 1.00 82.81 86 GLN A C 1
ATOM 678 O O . GLN A 1 86 ? 9.465 9.450 -8.218 1.00 82.81 86 GLN A O 1
ATOM 683 N N . ILE A 1 87 ? 9.931 7.387 -7.472 1.00 85.62 87 ILE A N 1
ATOM 684 C CA . ILE A 1 87 ? 8.988 7.385 -6.351 1.00 85.62 87 ILE A CA 1
ATOM 685 C C . ILE A 1 87 ? 9.754 7.119 -5.057 1.00 85.62 87 ILE A C 1
ATOM 687 O O . ILE A 1 87 ? 10.531 6.177 -4.959 1.00 85.62 87 ILE A O 1
ATOM 691 N N . GLY A 1 88 ? 9.516 7.964 -4.056 1.00 87.38 88 GLY A N 1
ATOM 692 C CA . GLY A 1 88 ? 10.154 7.871 -2.747 1.00 87.38 88 GLY A CA 1
ATOM 693 C C . GLY A 1 88 ? 9.355 8.633 -1.698 1.00 87.38 88 GLY A C 1
ATOM 694 O O . GLY A 1 88 ? 9.459 9.860 -1.602 1.00 87.38 88 GLY A O 1
ATOM 695 N N . PHE A 1 89 ? 8.541 7.930 -0.917 1.00 89.12 89 PHE A N 1
ATOM 696 C CA . PHE A 1 89 ? 7.765 8.530 0.167 1.00 89.12 89 PHE A CA 1
ATOM 697 C C . PHE A 1 89 ? 7.577 7.579 1.342 1.00 89.12 89 PHE A C 1
ATOM 699 O O . PHE A 1 89 ? 7.598 6.358 1.195 1.00 89.12 89 PHE A O 1
ATOM 706 N N . LYS A 1 90 ? 7.349 8.170 2.515 1.00 92.31 90 LYS A N 1
ATOM 707 C CA . LYS A 1 90 ? 6.874 7.476 3.705 1.00 92.31 90 LYS A CA 1
ATOM 708 C C . LYS A 1 90 ? 5.875 8.360 4.434 1.00 92.31 90 LYS A C 1
ATOM 710 O O . LYS A 1 90 ? 6.261 9.395 4.979 1.00 92.31 90 LYS A O 1
ATOM 715 N N . ASP A 1 91 ? 4.628 7.920 4.489 1.00 91.12 91 ASP A N 1
ATOM 716 C CA . ASP A 1 91 ? 3.504 8.694 5.001 1.00 91.12 91 ASP A CA 1
ATOM 717 C C . ASP A 1 91 ? 2.815 7.979 6.161 1.00 91.12 91 ASP A C 1
ATOM 719 O O . ASP A 1 91 ? 2.646 6.760 6.173 1.00 91.12 91 ASP A O 1
ATOM 723 N N . LEU A 1 92 ? 2.419 8.767 7.157 1.00 92.31 92 LEU A N 1
ATOM 724 C CA . LEU A 1 92 ? 1.484 8.367 8.195 1.00 92.31 92 LEU A CA 1
ATOM 725 C C . LEU A 1 92 ? 0.072 8.658 7.694 1.00 92.31 92 LEU A C 1
ATOM 727 O O . LEU A 1 92 ? -0.211 9.777 7.256 1.00 92.31 92 LEU A O 1
ATOM 731 N N . LEU A 1 93 ? -0.813 7.671 7.803 1.00 92.69 93 LEU A N 1
ATOM 732 C CA . LEU A 1 93 ? -2.183 7.749 7.310 1.00 92.69 93 LEU A CA 1
ATOM 733 C C . LEU A 1 93 ? -3.200 7.705 8.457 1.00 92.69 93 LEU A C 1
ATOM 735 O O . LEU A 1 93 ? -2.961 7.137 9.523 1.00 92.69 93 LEU A O 1
ATOM 739 N N . THR A 1 94 ? -4.367 8.292 8.210 1.00 92.62 94 THR A N 1
ATOM 740 C CA . THR A 1 94 ? -5.599 8.044 8.971 1.00 92.62 94 THR A CA 1
ATOM 741 C C . THR A 1 94 ? -6.522 7.133 8.185 1.00 92.62 94 THR A C 1
ATOM 743 O O . THR A 1 94 ? -6.354 6.962 6.978 1.00 92.62 94 THR A O 1
ATOM 746 N N . THR A 1 95 ? -7.524 6.571 8.860 1.00 92.88 95 THR A N 1
ATOM 747 C CA . THR A 1 95 ? -8.485 5.692 8.208 1.00 92.88 95 THR A CA 1
ATOM 748 C C . THR A 1 95 ? -9.933 5.987 8.567 1.00 92.88 95 THR A C 1
ATOM 750 O O . THR A 1 95 ? -10.236 6.461 9.664 1.00 92.88 95 THR A O 1
ATOM 753 N N . LYS A 1 96 ? -10.819 5.665 7.624 1.00 90.81 96 LYS A N 1
ATOM 754 C CA . LYS A 1 96 ? -12.252 5.488 7.830 1.00 90.81 96 LYS A CA 1
ATOM 755 C C . LYS A 1 96 ? -12.687 4.193 7.144 1.00 90.81 96 LYS A C 1
ATOM 757 O O . LYS A 1 96 ? -12.440 4.011 5.954 1.00 90.81 96 LYS A O 1
ATOM 762 N N . GLU A 1 97 ? -13.337 3.308 7.890 1.00 86.75 97 GLU A N 1
ATOM 763 C CA . GLU A 1 97 ? -13.919 2.088 7.330 1.00 86.75 97 GLU A CA 1
ATOM 764 C C . GLU A 1 97 ? -15.295 2.377 6.721 1.00 86.75 97 GLU A C 1
ATOM 766 O O . GLU A 1 97 ? -16.125 3.046 7.339 1.00 86.75 97 GLU A O 1
ATOM 771 N N . ASN A 1 98 ? -15.515 1.842 5.521 1.00 87.62 98 ASN A N 1
ATOM 772 C CA . ASN A 1 98 ? -16.792 1.804 4.824 1.00 87.62 98 ASN A CA 1
ATOM 773 C C . ASN A 1 98 ? -17.011 0.358 4.334 1.00 87.62 98 ASN A C 1
ATOM 775 O O . ASN A 1 98 ? -16.544 -0.015 3.260 1.00 87.62 98 ASN A O 1
ATOM 779 N N . ASP A 1 99 ? -17.687 -0.468 5.133 1.00 86.56 99 ASP A N 1
ATOM 780 C CA . ASP A 1 99 ? -17.968 -1.883 4.844 1.00 86.56 99 ASP A CA 1
ATOM 781 C C . ASP A 1 99 ? -16.708 -2.727 4.541 1.00 86.56 99 ASP A C 1
ATOM 783 O O . ASP A 1 99 ? -15.957 -3.120 5.444 1.00 86.56 99 ASP A O 1
ATOM 787 N N . ASN A 1 100 ? -16.481 -3.015 3.258 1.00 91.75 100 ASN A N 1
ATOM 788 C CA . ASN A 1 100 ? -15.366 -3.813 2.746 1.00 91.75 100 ASN A CA 1
ATOM 789 C C . ASN A 1 100 ? -14.196 -2.941 2.269 1.00 91.75 100 ASN A C 1
ATOM 791 O O . ASN A 1 100 ? -13.214 -3.461 1.742 1.00 91.75 100 ASN A O 1
ATOM 795 N N . GLU A 1 101 ? -14.301 -1.623 2.436 1.00 95.12 101 GLU A N 1
ATOM 796 C CA . GLU A 1 101 ? -13.278 -0.656 2.070 1.00 95.12 101 GLU A CA 1
ATOM 797 C C . GLU A 1 101 ? -12.686 0.009 3.317 1.00 95.12 101 GLU A C 1
ATOM 799 O O . GLU A 1 101 ? -13.390 0.462 4.222 1.00 95.12 101 GLU A O 1
ATOM 804 N N . LEU A 1 102 ? -11.364 0.123 3.333 1.00 95.50 102 LEU A N 1
ATOM 805 C CA . LEU A 1 102 ? -10.614 0.927 4.280 1.00 95.50 102 LEU A CA 1
ATOM 806 C C . LEU A 1 102 ? -10.056 2.141 3.533 1.00 95.50 102 LEU A C 1
ATOM 808 O O . LEU A 1 102 ? -9.120 2.027 2.738 1.00 95.50 102 LEU A O 1
ATOM 812 N N . VAL A 1 103 ? -10.660 3.307 3.765 1.00 94.62 103 VAL A N 1
ATOM 813 C CA . VAL A 1 103 ? -10.254 4.564 3.129 1.00 94.62 103 VAL A CA 1
ATOM 814 C C . VAL A 1 103 ? -9.082 5.146 3.901 1.00 94.62 103 VAL A C 1
ATOM 816 O O . VAL A 1 103 ? -9.244 5.534 5.056 1.00 94.62 103 VAL A O 1
ATOM 819 N N . LEU A 1 104 ? -7.918 5.227 3.260 1.00 93.81 104 LEU A N 1
ATOM 820 C CA . LEU A 1 104 ? -6.675 5.708 3.850 1.00 93.81 104 LEU A CA 1
ATOM 821 C C . LEU A 1 104 ? -6.374 7.127 3.357 1.00 93.81 104 LEU A C 1
ATOM 823 O O . LEU A 1 104 ? -6.174 7.365 2.162 1.00 93.81 104 LEU A O 1
ATOM 827 N N . ASN A 1 105 ? -6.340 8.074 4.288 1.00 91.69 105 ASN A N 1
ATOM 828 C CA . ASN A 1 105 ? -6.101 9.485 3.996 1.00 91.69 105 ASN A CA 1
ATOM 829 C C . ASN A 1 105 ? -4.765 9.923 4.579 1.00 91.69 105 ASN A C 1
ATOM 831 O O . ASN A 1 105 ? -4.449 9.576 5.720 1.00 91.69 105 ASN A O 1
ATOM 835 N N . HIS A 1 106 ? -4.036 10.746 3.833 1.00 89.94 106 HIS A N 1
ATOM 836 C CA . HIS A 1 106 ? -2.804 11.359 4.303 1.00 89.94 106 HIS A CA 1
ATOM 837 C C . HIS A 1 106 ? -3.024 12.080 5.642 1.00 89.94 106 HIS A C 1
ATOM 839 O O . HIS A 1 106 ? -3.901 12.941 5.754 1.00 89.94 106 HIS A O 1
ATOM 845 N N . LEU A 1 107 ? -2.231 11.742 6.661 1.00 88.56 107 LEU A N 1
ATOM 846 C CA . LEU A 1 107 ? -2.175 12.497 7.916 1.00 88.56 107 LEU A CA 1
ATOM 847 C C . LEU A 1 107 ? -0.943 13.395 7.946 1.00 88.56 107 LEU A C 1
ATOM 849 O O . LEU A 1 107 ? -1.035 14.574 8.289 1.00 88.56 107 LEU A O 1
ATOM 853 N N . LYS A 1 108 ? 0.222 12.809 7.660 1.00 88.38 108 LYS A N 1
ATOM 854 C CA . LYS A 1 108 ? 1.511 13.482 7.780 1.00 88.38 108 LYS A CA 1
ATOM 855 C C . LYS A 1 108 ? 2.576 12.768 6.957 1.00 88.38 108 LYS A C 1
ATOM 857 O O . LYS A 1 108 ? 2.767 11.566 7.113 1.00 88.38 108 LYS A O 1
ATOM 862 N N . ASN A 1 109 ? 3.365 13.531 6.207 1.00 88.19 109 ASN A N 1
ATOM 863 C CA . ASN A 1 109 ? 4.596 13.027 5.612 1.00 88.19 109 ASN A CA 1
ATOM 864 C C . ASN A 1 109 ? 5.674 12.801 6.686 1.00 88.19 109 ASN A C 1
ATOM 866 O O . ASN A 1 109 ? 5.953 13.686 7.503 1.00 88.19 109 ASN A O 1
ATOM 870 N N . LEU A 1 110 ? 6.258 11.604 6.703 1.00 89.25 110 LEU A N 1
ATOM 871 C CA . LEU A 1 110 ? 7.368 11.247 7.589 1.00 89.25 110 LEU A CA 1
ATOM 872 C C . LEU A 1 110 ? 8.717 11.405 6.884 1.00 89.25 110 LEU A C 1
ATOM 874 O O . LEU A 1 110 ? 9.686 11.801 7.528 1.00 89.25 110 LEU A O 1
ATOM 878 N N . ASN A 1 111 ? 8.785 11.080 5.589 1.00 85.88 111 ASN A N 1
ATOM 879 C CA . ASN A 1 111 ? 9.971 11.255 4.748 1.00 85.88 111 ASN A CA 1
ATOM 880 C C . ASN A 1 111 ? 9.593 11.285 3.249 1.00 85.88 111 ASN A C 1
ATOM 882 O O . ASN A 1 111 ? 8.544 10.771 2.861 1.00 85.88 111 ASN A O 1
ATOM 886 N N . GLY A 1 112 ? 10.468 11.817 2.392 1.00 78.75 112 GLY A N 1
ATOM 887 C CA . GLY A 1 112 ? 10.331 11.783 0.931 1.00 78.75 112 GLY A CA 1
ATOM 888 C C . GLY A 1 112 ? 9.766 13.061 0.299 1.00 78.75 112 GLY A C 1
ATOM 889 O O . GLY A 1 112 ? 9.917 14.162 0.831 1.00 78.75 112 GLY A O 1
ATOM 890 N N . TYR A 1 113 ? 9.183 12.931 -0.898 1.00 69.69 113 TYR A N 1
ATOM 891 C CA . TYR A 1 113 ? 8.736 14.071 -1.714 1.00 69.69 113 TYR A CA 1
ATOM 892 C C . TYR A 1 113 ? 7.603 14.903 -1.077 1.00 69.69 113 TYR A C 1
ATOM 894 O O . TYR A 1 113 ? 6.759 14.402 -0.344 1.00 69.69 113 TYR A O 1
ATOM 902 N N . LYS A 1 114 ? 7.508 16.188 -1.465 1.00 54.47 114 LYS A N 1
ATOM 903 C CA . LYS A 1 114 ? 6.435 17.123 -1.046 1.00 54.47 114 LYS A CA 1
ATOM 904 C C . LYS A 1 114 ? 5.161 17.084 -1.914 1.00 54.47 114 LYS A C 1
ATOM 906 O O . LYS A 1 114 ? 4.220 17.823 -1.630 1.00 54.47 114 LYS A O 1
ATOM 911 N N . LEU A 1 115 ? 5.126 16.294 -2.993 1.00 54.12 115 LEU A N 1
ATOM 912 C CA . LEU A 1 115 ? 4.026 16.313 -3.976 1.00 54.12 115 LEU A CA 1
ATOM 913 C C . LEU A 1 115 ? 2.766 15.556 -3.508 1.00 54.12 115 LEU A C 1
ATOM 915 O O . LEU A 1 115 ? 1.661 15.936 -3.893 1.00 54.12 115 LEU A O 1
ATOM 919 N N . GLY A 1 116 ? 2.912 14.550 -2.635 1.00 51.22 116 GLY A N 1
ATOM 920 C CA . GLY A 1 116 ? 1.810 13.700 -2.156 1.00 51.22 116 GLY A CA 1
ATOM 921 C C . GLY A 1 116 ? 0.797 14.385 -1.236 1.00 51.22 116 GLY A C 1
ATOM 922 O O . GLY A 1 116 ? -0.375 14.017 -1.218 1.00 51.22 116 GLY A O 1
ATOM 923 N N . ALA A 1 117 ? 1.207 15.456 -0.548 1.00 53.97 117 ALA A N 1
ATOM 924 C CA . ALA A 1 117 ? 0.419 16.123 0.495 1.00 53.97 117 ALA A CA 1
ATOM 925 C C . ALA A 1 117 ? -0.929 16.715 0.024 1.00 53.97 117 ALA A C 1
ATOM 927 O O . ALA A 1 117 ? -1.735 17.143 0.847 1.00 53.97 117 ALA A O 1
ATOM 928 N N . LYS A 1 118 ? -1.180 16.783 -1.291 1.00 59.81 118 LYS A N 1
ATOM 929 C CA . LYS A 1 118 ? -2.432 17.303 -1.868 1.00 59.81 118 LYS A CA 1
ATOM 930 C C . LYS A 1 118 ? -3.459 16.217 -2.224 1.00 59.81 118 LYS A C 1
ATOM 932 O O . LYS A 1 118 ? -4.543 16.568 -2.689 1.00 59.81 118 LYS A O 1
ATOM 937 N N . MET A 1 119 ? -3.158 14.928 -2.048 1.00 61.78 119 MET A N 1
ATOM 938 C CA . MET A 1 119 ? -4.072 13.838 -2.417 1.00 61.78 119 MET A CA 1
ATOM 939 C C . MET A 1 119 ? -5.006 13.432 -1.271 1.00 61.78 119 MET A C 1
ATOM 941 O O . MET A 1 119 ? -4.583 13.231 -0.139 1.00 61.78 119 MET A O 1
ATOM 945 N N . ASN A 1 120 ? -6.302 13.321 -1.580 1.00 60.25 120 ASN A N 1
ATOM 946 C CA . ASN A 1 120 ? -7.346 12.901 -0.644 1.00 60.25 120 ASN A CA 1
ATOM 947 C C . ASN A 1 120 ? -8.519 12.227 -1.409 1.00 60.25 120 ASN A C 1
ATOM 949 O O . ASN A 1 120 ? -9.128 12.901 -2.252 1.00 60.25 120 ASN A O 1
ATOM 953 N N . PRO A 1 121 ? -8.852 10.935 -1.176 1.00 58.41 121 PRO A N 1
ATOM 954 C CA . PRO A 1 121 ? -8.097 9.957 -0.386 1.00 58.41 121 PRO A CA 1
ATOM 955 C C . PRO A 1 121 ? -6.780 9.577 -1.069 1.00 58.41 121 PRO A C 1
ATOM 957 O O . PRO A 1 121 ? -6.625 9.753 -2.28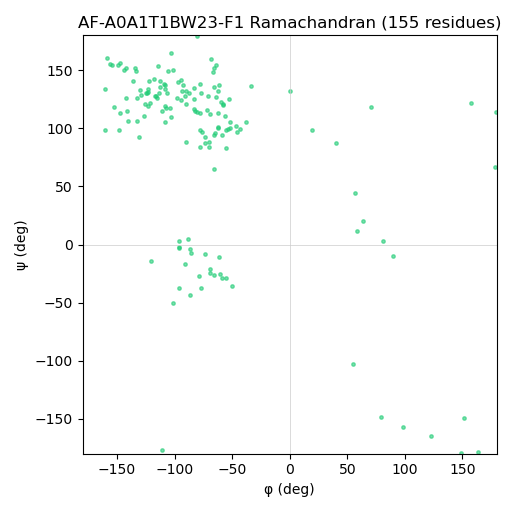1 1.00 58.41 121 PRO A O 1
ATOM 960 N N . GLU A 1 122 ? -5.842 9.049 -0.288 1.00 77.69 122 GLU A N 1
ATOM 961 C CA . GLU A 1 122 ? -4.536 8.632 -0.799 1.00 77.69 122 GLU A CA 1
ATOM 962 C C . GLU A 1 122 ? -4.581 7.192 -1.325 1.00 77.69 122 GLU A C 1
ATOM 964 O O . GLU A 1 122 ? -4.133 6.906 -2.441 1.00 77.69 122 GLU A O 1
ATOM 969 N N . PHE A 1 123 ? -5.231 6.305 -0.565 1.00 93.25 123 PHE A N 1
ATOM 970 C CA . PHE A 1 123 ? -5.451 4.913 -0.941 1.00 93.25 123 PHE A CA 1
ATOM 971 C C . PHE A 1 123 ? -6.831 4.421 -0.490 1.00 93.25 123 PHE A C 1
ATOM 973 O O . PHE A 1 123 ? -7.382 4.885 0.507 1.00 93.25 123 PHE A O 1
ATOM 980 N N . ILE A 1 124 ? -7.387 3.446 -1.206 1.00 95.38 124 ILE A N 1
ATOM 981 C CA . ILE A 1 124 ? -8.571 2.692 -0.776 1.00 95.38 124 ILE A CA 1
ATOM 982 C C . ILE A 1 124 ? -8.214 1.214 -0.843 1.00 95.38 124 ILE A C 1
ATOM 984 O O . ILE A 1 124 ? -8.016 0.683 -1.939 1.00 95.38 124 ILE A O 1
ATOM 988 N N . LEU A 1 125 ? -8.100 0.580 0.324 1.00 96.94 125 LEU A N 1
ATOM 989 C CA . LEU A 1 125 ? -7.833 -0.849 0.450 1.00 96.94 125 LEU A CA 1
ATOM 990 C C . LEU A 1 125 ? -9.168 -1.595 0.501 1.00 96.94 125 LEU A C 1
ATOM 992 O O . LEU A 1 125 ? -10.041 -1.247 1.289 1.00 96.94 125 LEU A O 1
ATOM 996 N N . ILE A 1 126 ? -9.333 -2.598 -0.350 1.00 97.00 126 ILE A N 1
ATOM 997 C CA . ILE A 1 126 ? -10.588 -3.330 -0.534 1.00 97.00 126 ILE A CA 1
ATOM 998 C C . ILE A 1 126 ? -10.326 -4.804 -0.277 1.00 97.00 126 ILE A C 1
ATOM 1000 O O . ILE A 1 126 ? -9.359 -5.351 -0.804 1.00 97.00 126 ILE A O 1
ATOM 1004 N N . GLU A 1 127 ? -11.195 -5.443 0.498 1.00 95.75 127 GLU A N 1
ATOM 1005 C CA . GLU A 1 127 ? -11.199 -6.891 0.696 1.00 95.75 127 GLU A CA 1
ATOM 1006 C C . GLU A 1 127 ? -12.378 -7.511 -0.065 1.00 95.75 127 GLU A C 1
ATOM 1008 O O . GLU A 1 127 ? -13.510 -7.035 0.017 1.00 95.75 127 GLU A O 1
ATOM 1013 N N . ASP A 1 128 ? -12.099 -8.555 -0.843 1.00 95.44 128 ASP A N 1
ATOM 1014 C CA . ASP A 1 128 ? -13.110 -9.368 -1.519 1.00 95.44 128 ASP A CA 1
ATOM 1015 C C . ASP A 1 128 ? -12.702 -10.843 -1.454 1.00 95.44 128 ASP A C 1
ATOM 1017 O O . ASP A 1 128 ? -11.789 -11.295 -2.154 1.00 95.44 128 ASP A O 1
ATOM 1021 N N . LYS A 1 129 ? -13.396 -11.606 -0.602 1.00 93.25 129 LYS A N 1
ATOM 1022 C CA . LYS A 1 129 ? -13.268 -13.069 -0.468 1.00 93.25 129 LYS A CA 1
ATOM 1023 C C . LYS A 1 129 ? -11.836 -13.530 -0.163 1.00 93.25 129 LYS A C 1
ATOM 1025 O O . LYS A 1 129 ? -11.338 -14.484 -0.761 1.00 93.25 129 LYS A O 1
ATOM 1030 N N . GLY A 1 130 ? -11.169 -12.844 0.758 1.00 92.38 130 GLY A N 1
ATOM 1031 C CA . GLY A 1 130 ? -9.801 -13.117 1.197 1.00 92.38 130 GLY A CA 1
ATOM 1032 C C . GLY A 1 130 ? -8.715 -12.563 0.274 1.00 92.38 130 GLY A C 1
ATOM 1033 O O . GLY A 1 130 ? -7.535 -12.791 0.532 1.00 92.38 130 GLY A O 1
ATOM 1034 N N . LYS A 1 131 ? -9.083 -11.845 -0.794 1.00 96.00 131 LYS A N 1
ATOM 1035 C CA . LYS A 1 131 ? -8.144 -11.129 -1.667 1.00 96.00 131 LYS A CA 1
ATOM 1036 C C . LYS A 1 131 ? -8.212 -9.637 -1.403 1.00 96.00 131 LYS A C 1
ATOM 1038 O O . LYS A 1 131 ? -9.275 -9.111 -1.081 1.00 96.00 131 LYS A O 1
ATOM 1043 N N . TYR A 1 132 ? -7.084 -8.964 -1.595 1.00 97.38 132 TYR A N 1
ATOM 1044 C CA . TYR A 1 132 ? -6.964 -7.539 -1.332 1.00 97.38 132 TYR A CA 1
ATOM 1045 C C . TYR A 1 132 ? -6.636 -6.762 -2.603 1.00 97.38 132 TYR A C 1
ATOM 1047 O O . TYR A 1 132 ? -5.870 -7.208 -3.463 1.00 97.38 132 TYR A O 1
ATOM 1055 N N . PHE A 1 133 ? -7.228 -5.577 -2.708 1.00 97.25 133 PHE A N 1
ATOM 1056 C CA . PHE A 1 133 ? -7.041 -4.666 -3.827 1.00 97.25 133 PHE A CA 1
ATOM 1057 C C . PHE A 1 133 ? -6.794 -3.251 -3.331 1.00 97.25 133 PHE A C 1
ATOM 1059 O O . PHE A 1 133 ? -7.317 -2.848 -2.295 1.00 97.25 133 PHE A O 1
ATOM 1066 N N . ILE A 1 134 ? -6.027 -2.483 -4.094 1.00 96.06 134 ILE A N 1
ATOM 1067 C CA . ILE A 1 134 ? -5.705 -1.096 -3.797 1.00 96.06 134 ILE A CA 1
ATOM 1068 C C . ILE A 1 134 ? -6.123 -0.202 -4.965 1.00 96.06 134 ILE A C 1
ATOM 1070 O O . ILE A 1 134 ? -5.820 -0.467 -6.134 1.00 96.06 134 ILE A O 1
ATOM 1074 N N . LYS A 1 135 ? -6.834 0.879 -4.647 1.00 93.88 135 LYS A N 1
ATOM 1075 C CA . LYS A 1 135 ? -7.059 2.004 -5.561 1.00 93.88 135 LYS A CA 1
ATOM 1076 C C . LYS A 1 135 ? -6.248 3.190 -5.077 1.00 93.88 135 LYS A C 1
ATOM 1078 O O . LYS A 1 135 ? -6.239 3.492 -3.886 1.00 93.88 135 LYS A O 1
ATOM 1083 N N . THR A 1 136 ? -5.610 3.889 -6.003 1.00 89.06 136 THR A N 1
ATOM 1084 C CA . THR A 1 136 ? -4.893 5.125 -5.706 1.00 89.06 136 THR A CA 1
ATOM 1085 C C . THR A 1 136 ? -4.771 5.990 -6.953 1.00 89.06 136 THR A C 1
ATOM 1087 O O . THR A 1 136 ? -4.821 5.481 -8.073 1.00 89.06 136 THR A O 1
ATOM 1090 N N . LYS A 1 137 ? -4.621 7.301 -6.748 1.00 83.12 137 LYS A N 1
ATOM 1091 C CA . LYS A 1 137 ? -4.324 8.275 -7.807 1.00 83.12 137 LYS A CA 1
ATOM 1092 C C . LYS A 1 137 ? -2.823 8.400 -8.096 1.00 83.12 137 LYS A C 1
ATOM 1094 O O . LYS A 1 137 ? -2.464 9.076 -9.049 1.00 83.12 137 LYS A O 1
ATOM 1099 N N . TRP A 1 138 ? -1.969 7.759 -7.292 1.00 77.25 138 TRP A N 1
ATOM 1100 C CA . TRP A 1 138 ? -0.513 7.741 -7.472 1.00 77.25 138 TRP A CA 1
ATOM 1101 C C . TRP A 1 138 ? -0.052 6.953 -8.699 1.00 77.25 138 TRP A C 1
ATOM 1103 O O . TRP A 1 138 ? 1.074 7.127 -9.153 1.00 77.25 138 TRP A O 1
ATOM 1113 N N . ILE A 1 139 ? -0.891 6.048 -9.203 1.00 79.88 139 ILE A N 1
ATOM 1114 C CA . ILE A 1 139 ? -0.506 5.163 -10.295 1.00 79.88 139 ILE A CA 1
ATOM 1115 C C . ILE A 1 139 ? -0.678 5.892 -11.621 1.00 79.88 139 ILE A C 1
ATOM 1117 O O . ILE A 1 139 ? -1.795 6.242 -12.003 1.00 79.88 139 ILE A O 1
ATOM 1121 N N . ASP A 1 140 ? 0.445 6.083 -12.305 1.00 75.75 140 ASP A N 1
ATOM 1122 C CA . ASP A 1 140 ? 0.490 6.638 -13.649 1.00 75.75 140 ASP A CA 1
ATOM 1123 C C . ASP A 1 140 ? -0.180 5.695 -14.667 1.00 75.75 140 ASP A C 1
ATOM 1125 O O . ASP A 1 140 ? -0.184 4.468 -14.516 1.00 75.75 140 ASP A O 1
ATOM 1129 N N . ASN A 1 141 ? -0.711 6.276 -15.739 1.00 80.31 141 ASN A N 1
ATO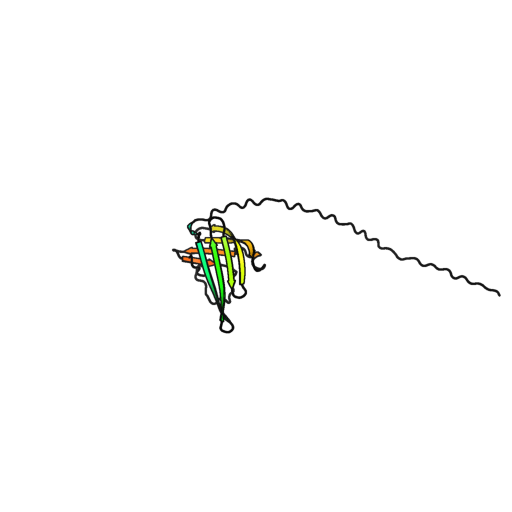M 1130 C CA . ASN A 1 141 ? -1.267 5.558 -16.882 1.00 80.31 141 ASN A CA 1
ATOM 1131 C C . ASN A 1 141 ? -0.220 4.677 -17.584 1.00 80.31 141 ASN A C 1
ATOM 1133 O O . ASN A 1 141 ? -0.586 3.667 -18.197 1.00 80.31 141 ASN A O 1
ATOM 1137 N N . ASP A 1 142 ? 1.059 5.038 -17.451 1.00 83.06 142 ASP A N 1
ATOM 1138 C CA . ASP A 1 142 ? 2.202 4.326 -18.029 1.00 83.06 142 ASP A CA 1
ATOM 1139 C C . ASP A 1 142 ? 2.534 3.010 -17.307 1.00 83.06 142 ASP A C 1
ATOM 1141 O O . ASP A 1 142 ? 3.335 2.211 -17.798 1.00 83.06 142 ASP A O 1
ATOM 1145 N N . ILE A 1 143 ? 1.895 2.723 -16.166 1.00 86.12 143 ILE A N 1
ATOM 1146 C CA . ILE A 1 143 ? 2.026 1.416 -15.523 1.00 86.12 143 ILE A CA 1
ATOM 1147 C C . ILE A 1 143 ? 1.445 0.315 -16.430 1.00 86.12 143 ILE A C 1
ATOM 1149 O O . ILE A 1 143 ? 0.300 0.343 -16.909 1.00 86.12 143 ILE A O 1
ATOM 1153 N N . VAL A 1 144 ? 2.279 -0.697 -16.664 1.00 88.62 144 VAL A N 1
ATOM 1154 C CA . VAL A 1 144 ? 1.987 -1.855 -17.515 1.00 88.62 144 VAL A CA 1
ATOM 1155 C C . VAL A 1 144 ? 1.068 -2.831 -16.789 1.00 88.62 144 VAL A C 1
ATOM 1157 O O . VAL A 1 144 ? 0.161 -3.394 -17.405 1.00 88.62 144 VAL A O 1
ATOM 1160 N N . THR A 1 145 ? 1.256 -3.003 -15.477 1.00 83.44 145 THR A N 1
ATO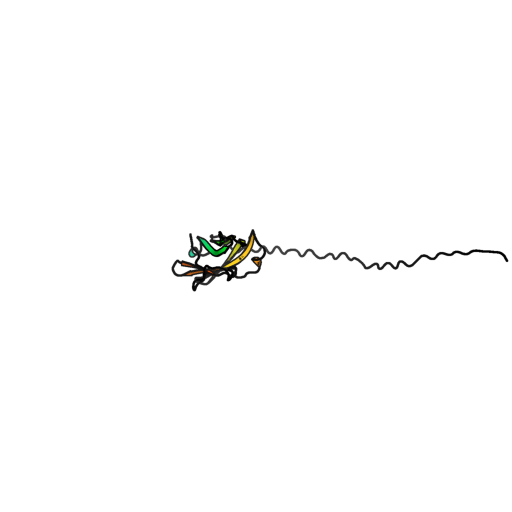M 1161 C CA . THR A 1 145 ? 0.336 -3.775 -14.634 1.00 83.44 145 THR A CA 1
ATOM 1162 C C . THR A 1 145 ? -1.055 -3.156 -14.738 1.00 83.44 145 THR A C 1
ATOM 1164 O O . THR A 1 145 ? -1.229 -1.988 -14.422 1.00 83.44 145 THR A O 1
ATOM 1167 N N . LYS A 1 146 ? -2.071 -3.895 -15.188 1.00 85.94 146 LYS A N 1
ATOM 1168 C CA . LYS A 1 146 ? -3.430 -3.342 -15.296 1.00 85.94 146 LYS A CA 1
ATOM 1169 C C . LYS A 1 146 ? -4.259 -3.646 -14.048 1.00 85.94 146 LYS A C 1
ATOM 1171 O O . LYS A 1 146 ? -4.147 -4.747 -13.501 1.00 85.94 146 LYS A O 1
ATOM 1176 N N . PRO A 1 147 ? -5.098 -2.699 -13.591 1.00 90.06 147 PRO A N 1
ATOM 1177 C CA . PRO A 1 147 ? -5.984 -2.949 -12.470 1.00 90.06 147 PRO A CA 1
ATOM 1178 C C . PRO A 1 147 ? -7.039 -3.990 -12.854 1.00 90.06 147 PRO A C 1
ATOM 1180 O O . PRO A 1 147 ? -7.499 -4.065 -13.995 1.00 90.06 147 PRO A O 1
ATOM 1183 N N . LYS A 1 148 ? -7.465 -4.775 -11.868 1.00 91.19 148 LYS A N 1
ATOM 1184 C CA . LYS A 1 148 ? -8.683 -5.586 -11.938 1.00 91.19 148 LYS A CA 1
ATOM 1185 C C . LYS A 1 148 ? -9.899 -4.697 -11.651 1.00 91.19 148 LYS A C 1
ATOM 1187 O O . LYS A 1 148 ? -9.768 -3.518 -11.331 1.00 91.19 148 LYS A O 1
ATOM 1192 N N . LYS A 1 149 ? -11.105 -5.278 -11.692 1.00 91.94 149 LYS A N 1
ATOM 1193 C CA . LYS A 1 149 ? -12.374 -4.570 -11.419 1.00 91.94 149 LYS A CA 1
ATOM 1194 C C . LYS A 1 149 ? -12.358 -3.758 -10.112 1.00 91.94 149 LYS A C 1
ATOM 1196 O O . LYS A 1 149 ? -12.960 -2.692 -10.054 1.00 91.94 149 LYS A O 1
ATOM 1201 N N . LEU A 1 150 ? -11.685 -4.263 -9.076 1.00 93.19 150 LEU A N 1
ATOM 1202 C CA . LEU A 1 150 ? -11.618 -3.634 -7.752 1.00 93.19 150 LEU A CA 1
ATOM 1203 C C . LEU A 1 150 ? -10.365 -2.768 -7.537 1.00 93.19 150 LEU A C 1
ATOM 1205 O O . LEU A 1 150 ? -10.255 -2.121 -6.505 1.00 93.19 150 LEU A O 1
ATOM 1209 N N . GLY A 1 151 ? -9.448 -2.702 -8.502 1.00 94.31 151 GLY A N 1
ATOM 1210 C CA . GLY A 1 151 ? -8.162 -2.017 -8.368 1.00 94.31 151 GLY A CA 1
ATOM 1211 C C . GLY A 1 151 ? -6.985 -2.952 -8.620 1.00 94.31 151 GLY A C 1
ATOM 1212 O O . GLY A 1 151 ? -7.136 -4.038 -9.185 1.00 94.31 151 GLY A O 1
ATOM 1213 N N . TYR A 1 152 ? -5.800 -2.518 -8.218 1.00 95.12 152 TYR A N 1
ATOM 1214 C CA . TYR A 1 152 ? -4.582 -3.309 -8.335 1.00 95.12 152 TYR A CA 1
ATOM 1215 C C . TYR A 1 152 ? -4.546 -4.347 -7.228 1.00 95.12 152 TYR A C 1
ATOM 1217 O O . TYR A 1 152 ? -4.903 -4.047 -6.095 1.00 95.12 152 TYR A O 1
ATOM 1225 N N . GLU A 1 153 ? -4.142 -5.569 -7.542 1.00 95.75 153 GLU A N 1
ATOM 1226 C CA . GLU A 1 153 ? -3.971 -6.585 -6.508 1.00 95.75 153 GLU A CA 1
ATOM 1227 C C . GLU A 1 153 ? -2.832 -6.184 -5.566 1.00 95.75 153 GLU A C 1
ATOM 1229 O O . GLU A 1 153 ? -1.778 -5.715 -6.006 1.00 95.75 153 GLU A O 1
ATOM 1234 N N . ILE A 1 154 ? -3.073 -6.347 -4.269 1.00 97.44 154 ILE A N 1
ATOM 1235 C CA . ILE A 1 154 ? -2.091 -6.110 -3.216 1.00 97.44 154 ILE A CA 1
ATOM 1236 C C . ILE A 1 154 ? -2.067 -7.333 -2.307 1.00 97.44 154 ILE A C 1
ATOM 1238 O O . ILE A 1 154 ? -3.109 -7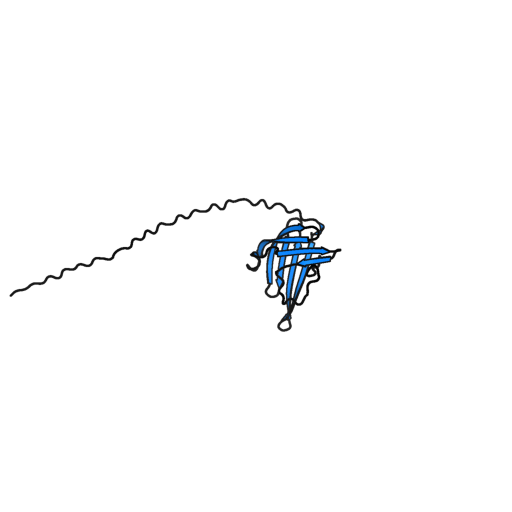.879 -1.950 1.00 97.44 154 ILE A O 1
ATOM 1242 N N . ILE A 1 155 ? -0.873 -7.816 -1.988 1.00 97.62 155 ILE A N 1
ATOM 1243 C CA . ILE A 1 155 ? -0.694 -9.070 -1.261 1.00 97.62 155 ILE A CA 1
ATOM 1244 C C . ILE A 1 155 ? -0.576 -8.747 0.218 1.00 97.62 155 ILE A C 1
ATOM 1246 O O . ILE A 1 155 ? 0.295 -7.972 0.603 1.00 97.62 155 ILE A O 1
ATOM 1250 N N . LYS A 1 156 ? -1.430 -9.360 1.039 1.00 97.19 156 LYS A N 1
ATOM 1251 C CA . LYS A 1 156 ? -1.281 -9.349 2.494 1.00 97.19 156 LYS A CA 1
ATOM 1252 C C . LYS A 1 156 ? -0.302 -10.454 2.912 1.00 97.19 156 LYS A C 1
ATOM 1254 O O . LYS A 1 156 ? -0.510 -11.601 2.520 1.00 97.19 156 LYS A O 1
ATOM 1259 N N . GLN A 1 157 ? 0.746 -10.095 3.654 1.00 93.62 157 GLN A N 1
ATOM 1260 C CA . GLN A 1 157 ? 1.758 -11.011 4.205 1.00 93.62 157 GLN A CA 1
ATOM 1261 C C . GLN A 1 157 ? 1.325 -11.610 5.545 1.00 93.62 157 GLN A C 1
ATOM 1263 O O . GLN A 1 157 ? 0.631 -10.900 6.315 1.00 93.62 157 GLN A O 1
#

Foldseek 3Di:
DDDDDDDDDDDDDPPDPPPDPDPPPPDDPPPPPPVPPPPQPQDDPVPAFKKKDWFWLQDDPNDTFTWMWIWGDDRRWIWIFIDTDVDGFIFTWDWDDDPQKTFTCGDDTPDDDPPQNPDPRAWIWGDDPNWIAIDGPPHDPSGPQDADPRHNTMDTD